Protein AF-A0AAW2AWI7-F1 (afdb_monomer_lite)

Radius of gyration: 25.19 Å; chains: 1; bounding box: 45×41×72 Å

Foldseek 3Di:
DDDDPPDDDPVRVVVVVVVVVVQDADEDPVVLVVQLVVVCVVVVVPDDSLVSSLCCCPRRVHPPDDPDVVLSVLSVCCVVVVNPVSDDPCVVVCPDDPPPLQVLLVVLLVVVVVVLVVVVVVDPPDDDDDPAPDPVSSQVVSVVVGDPPRDGPPPPD

Secondary structure (DSSP, 8-state):
---------HHHHHHHHHHHTTSPP--SHHHHHHHHHHHHHHTTT-S-HHHHHHHHHHHTT--SPPS-HHHHHHHHHHHHTT-GGGS--GGGG---SPTTSSHHHHHHHHHHHHHHHHHHHT-TTS----S-SSHHHHHHHHHTTSPTT---TTT--

pLDDT: mean 75.75, std 11.91, range [36.41, 93.62]

Structure (mmCIF, N/CA/C/O backbone):
data_AF-A0AAW2AWI7-F1
#
_entry.id   AF-A0AAW2AWI7-F1
#
loop_
_atom_site.group_PDB
_atom_site.id
_atom_site.type_symbol
_atom_site.label_atom_id
_atom_site.label_alt_id
_atom_site.label_comp_id
_atom_site.label_asym_id
_atom_site.label_entity_id
_atom_site.label_seq_id
_atom_site.pdbx_PDB_ins_code
_atom_site.Cartn_x
_atom_site.Cartn_y
_atom_site.Cartn_z
_atom_site.occupancy
_atom_site.B_iso_or_equiv
_atom_site.auth_seq_id
_atom_site.auth_comp_id
_atom_site.auth_asym_id
_atom_site.auth_atom_id
_atom_site.pdbx_PDB_model_num
ATOM 1 N N . MET A 1 1 ? 8.631 9.987 -48.725 1.00 36.41 1 MET A N 1
ATOM 2 C CA . MET A 1 1 ? 9.538 9.020 -48.084 1.00 36.41 1 MET A CA 1
ATOM 3 C C . MET A 1 1 ? 8.677 7.837 -47.698 1.00 36.41 1 MET A C 1
ATOM 5 O O . MET A 1 1 ? 7.704 8.052 -46.992 1.00 36.41 1 MET A O 1
ATOM 9 N N . ARG A 1 2 ? 8.892 6.679 -48.328 1.00 38.88 2 ARG A N 1
ATOM 10 C CA . ARG A 1 2 ? 8.138 5.454 -48.038 1.00 38.88 2 ARG A CA 1
ATOM 11 C C . ARG A 1 2 ? 8.837 4.764 -46.878 1.00 38.88 2 ARG A C 1
ATOM 13 O O . ARG A 1 2 ? 10.040 4.549 -46.963 1.00 38.88 2 ARG A O 1
ATOM 20 N N . GLU A 1 3 ? 8.084 4.488 -45.827 1.00 44.03 3 GLU A N 1
ATOM 21 C CA . GLU A 1 3 ? 8.472 3.581 -44.755 1.00 44.0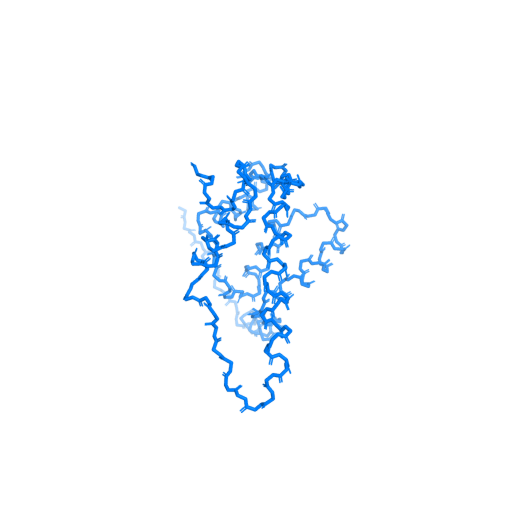3 3 GLU A CA 1
ATOM 22 C C . GLU A 1 3 ? 8.626 2.183 -45.369 1.00 44.03 3 GLU A C 1
ATOM 24 O O . GLU A 1 3 ? 7.677 1.633 -45.929 1.00 44.03 3 GLU A O 1
ATOM 29 N N . GLU A 1 4 ? 9.848 1.656 -45.361 1.00 43.47 4 GLU A N 1
ATOM 30 C CA . GLU A 1 4 ? 10.110 0.245 -45.629 1.00 43.47 4 GLU A CA 1
ATOM 31 C C . GLU A 1 4 ? 9.926 -0.503 -44.308 1.00 43.47 4 GLU A C 1
ATOM 33 O O . GLU A 1 4 ? 10.802 -0.518 -43.449 1.00 43.47 4 GLU A O 1
ATOM 38 N N . GLU A 1 5 ? 8.743 -1.082 -44.121 1.00 49.53 5 GLU A N 1
ATOM 39 C CA . GLU A 1 5 ? 8.503 -2.090 -43.094 1.00 49.53 5 GLU A CA 1
ATOM 40 C C . GLU A 1 5 ? 9.233 -3.370 -43.544 1.00 49.53 5 GLU A C 1
ATOM 42 O O . GLU A 1 5 ? 8.747 -4.117 -44.398 1.00 49.53 5 GLU A O 1
ATOM 47 N N . GLU A 1 6 ? 10.464 -3.577 -43.063 1.00 61.19 6 GLU A N 1
ATOM 48 C CA . GLU A 1 6 ? 11.243 -4.784 -43.361 1.00 61.19 6 GLU A CA 1
ATOM 49 C C . GLU A 1 6 ? 10.500 -6.024 -42.842 1.00 61.19 6 GLU A C 1
ATOM 51 O O . GLU A 1 6 ? 10.408 -6.280 -41.640 1.00 61.19 6 GLU A O 1
ATOM 56 N N . ALA A 1 7 ? 9.964 -6.824 -43.764 1.00 69.44 7 ALA A N 1
ATOM 57 C CA . ALA A 1 7 ? 9.316 -8.083 -43.438 1.00 69.44 7 ALA A CA 1
ATOM 58 C C . ALA A 1 7 ? 10.326 -9.058 -42.802 1.00 69.44 7 ALA A C 1
ATOM 60 O O . ALA A 1 7 ? 11.272 -9.511 -43.449 1.00 69.44 7 ALA A O 1
ATOM 61 N N . MET A 1 8 ? 10.096 -9.407 -41.534 1.00 68.38 8 MET A N 1
ATOM 62 C CA . MET A 1 8 ? 10.921 -10.346 -40.771 1.00 68.38 8 MET A CA 1
ATOM 63 C C . MET A 1 8 ? 11.051 -11.701 -41.491 1.00 68.38 8 MET A C 1
ATOM 65 O O . MET A 1 8 ? 10.064 -12.314 -41.909 1.00 68.38 8 MET A O 1
ATOM 69 N N . THR A 1 9 ? 12.279 -12.204 -41.614 1.00 83.25 9 THR A N 1
ATOM 70 C CA . THR A 1 9 ? 12.560 -13.505 -42.245 1.00 83.25 9 THR A CA 1
ATOM 71 C C . THR A 1 9 ? 12.001 -14.669 -41.417 1.00 83.25 9 THR A C 1
ATOM 73 O O . THR A 1 9 ? 11.870 -14.581 -40.196 1.00 83.25 9 THR A O 1
ATOM 76 N N . LYS A 1 10 ? 11.693 -15.807 -42.061 1.00 78.75 10 LYS A N 1
ATOM 77 C CA . LYS A 1 10 ? 11.166 -17.009 -41.376 1.00 78.75 10 LYS A CA 1
ATOM 78 C C . LYS A 1 10 ? 12.037 -17.466 -40.203 1.00 78.75 10 LYS A C 1
ATOM 80 O O . LYS A 1 10 ? 11.496 -17.883 -39.183 1.00 78.75 10 LYS A O 1
ATOM 85 N N . ASP A 1 11 ? 13.354 -17.353 -40.335 1.00 77.56 11 ASP A N 1
ATOM 86 C CA . ASP A 1 11 ? 14.295 -17.734 -39.282 1.00 77.56 11 ASP A CA 1
ATOM 87 C C . ASP A 1 11 ? 14.214 -16.776 -38.088 1.00 77.56 11 ASP A C 1
ATOM 89 O O . ASP A 1 11 ? 14.173 -17.226 -36.945 1.00 77.56 11 ASP A O 1
ATOM 93 N N . GLN A 1 12 ? 14.082 -15.467 -38.331 1.00 74.50 12 GLN A N 1
ATOM 94 C CA . GLN A 1 12 ? 13.850 -14.476 -37.273 1.00 74.50 12 GLN A CA 1
ATOM 95 C C . GLN A 1 12 ? 12.513 -14.712 -36.560 1.00 74.50 12 GLN A C 1
ATOM 97 O O . GLN A 1 12 ? 12.463 -14.674 -35.332 1.00 74.50 12 GLN A O 1
ATOM 102 N N . VAL A 1 13 ? 11.447 -15.033 -37.301 1.00 79.06 13 VAL A N 1
ATOM 103 C CA . VAL A 1 13 ? 10.139 -15.396 -36.723 1.00 79.06 13 VAL A CA 1
ATOM 104 C C . VAL A 1 13 ? 10.259 -16.647 -35.848 1.00 79.06 13 VAL A C 1
ATOM 106 O O . VAL A 1 13 ? 9.717 -16.690 -34.746 1.00 79.06 13 VAL A O 1
ATOM 109 N N . GLN A 1 14 ? 10.997 -17.661 -36.304 1.00 82.00 14 GLN A N 1
ATOM 110 C CA . GLN A 1 14 ? 11.208 -18.897 -35.553 1.00 82.00 14 GLN A CA 1
ATOM 111 C C . GLN A 1 14 ? 12.017 -18.651 -34.268 1.00 82.00 14 GLN A C 1
ATOM 113 O O . GLN A 1 14 ? 11.688 -19.204 -33.215 1.00 82.00 14 GLN A O 1
ATOM 118 N N . ILE A 1 15 ? 13.046 -17.799 -34.331 1.00 83.94 15 ILE A N 1
ATOM 119 C CA . ILE A 1 15 ? 13.846 -17.384 -33.171 1.00 83.94 15 ILE A CA 1
ATOM 120 C C . ILE A 1 15 ? 12.974 -16.632 -32.164 1.00 83.94 15 ILE A C 1
ATOM 122 O O . ILE A 1 15 ? 12.977 -16.995 -30.989 1.00 83.94 15 ILE A O 1
ATOM 126 N N . MET A 1 16 ? 12.185 -15.655 -32.618 1.00 71.19 16 MET A N 1
ATOM 127 C CA . MET A 1 16 ? 11.254 -14.893 -31.776 1.00 71.19 16 MET A CA 1
ATOM 128 C C . MET A 1 16 ? 10.257 -15.812 -31.075 1.00 71.19 16 MET A C 1
ATOM 130 O O . MET A 1 16 ? 10.156 -15.791 -29.856 1.00 71.19 16 MET A O 1
ATOM 134 N N . LYS A 1 17 ? 9.629 -16.733 -31.807 1.00 77.94 17 LYS A N 1
ATOM 135 C CA . LYS A 1 17 ? 8.678 -17.695 -31.234 1.00 77.94 17 LYS A CA 1
ATOM 136 C C . LYS A 1 17 ? 9.323 -18.622 -30.195 1.00 77.94 17 LYS A C 1
ATOM 138 O O . LYS A 1 17 ? 8.702 -19.016 -29.208 1.00 77.94 17 LYS A O 1
ATOM 143 N N . THR A 1 18 ? 10.595 -18.965 -30.402 1.00 83.94 18 THR A N 1
ATOM 144 C CA . THR A 1 18 ? 11.381 -19.759 -29.447 1.00 83.94 18 THR A CA 1
ATOM 145 C C . THR A 1 18 ? 11.742 -18.942 -28.204 1.00 83.94 18 THR A C 1
ATOM 147 O O . THR A 1 18 ? 11.697 -19.478 -27.097 1.00 83.94 18 THR A O 1
ATOM 150 N N . MET A 1 19 ? 12.078 -17.658 -28.365 1.00 73.94 19 MET A N 1
ATOM 151 C CA . MET A 1 19 ? 12.317 -16.718 -27.264 1.00 73.94 19 MET A CA 1
ATOM 152 C C . MET A 1 19 ? 11.042 -16.504 -26.445 1.00 73.94 19 MET A C 1
ATOM 154 O O . MET A 1 19 ? 11.074 -16.702 -25.237 1.00 73.94 19 MET A O 1
ATOM 158 N N . GLU A 1 20 ? 9.916 -16.209 -27.098 1.00 69.69 20 GLU A N 1
ATOM 159 C CA . GLU A 1 20 ? 8.601 -16.016 -26.475 1.00 69.69 20 GLU A CA 1
ATOM 160 C C . GLU A 1 20 ? 8.198 -17.212 -25.611 1.00 69.69 20 GLU A C 1
ATOM 162 O O . GLU A 1 20 ? 7.767 -17.039 -24.477 1.00 69.69 20 GLU A O 1
ATOM 167 N N . SER A 1 21 ? 8.427 -18.441 -26.090 1.00 72.69 21 SER A N 1
ATOM 168 C CA . SER A 1 21 ? 8.134 -19.655 -25.312 1.00 72.69 21 SER A CA 1
ATOM 169 C C . SER A 1 21 ? 9.007 -19.837 -24.061 1.00 72.69 21 SER A C 1
ATOM 171 O O . SER A 1 21 ? 8.660 -20.614 -23.173 1.00 72.69 21 SER A O 1
ATOM 173 N N . LYS A 1 22 ? 10.156 -19.154 -24.003 1.00 74.62 22 LYS A N 1
ATOM 174 C CA . LYS A 1 22 ? 11.110 -19.188 -22.885 1.00 74.62 22 LYS A CA 1
ATOM 175 C C . LYS A 1 22 ? 11.000 -17.965 -21.982 1.00 74.62 22 LYS A C 1
ATOM 177 O O . LYS A 1 22 ? 11.622 -17.967 -20.918 1.00 74.62 22 LYS A O 1
ATOM 182 N N . LEU A 1 23 ? 10.255 -16.936 -22.392 1.00 66.12 23 LEU A N 1
ATOM 183 C CA . LEU A 1 23 ? 9.998 -15.791 -21.537 1.00 66.12 23 LEU A CA 1
ATOM 184 C C . LEU A 1 23 ? 9.213 -16.288 -20.319 1.00 66.12 23 LEU A C 1
ATOM 186 O O . LEU A 1 23 ? 8.188 -16.957 -20.472 1.00 66.12 23 LEU A O 1
ATOM 190 N N . PRO A 1 24 ? 9.700 -16.027 -19.098 1.00 64.88 24 PRO A N 1
ATOM 191 C CA . PRO A 1 24 ? 8.945 -16.388 -17.919 1.00 64.88 24 PRO A CA 1
ATOM 192 C C . PRO A 1 24 ? 7.640 -15.594 -17.942 1.00 64.88 24 PRO A C 1
ATOM 194 O O . PRO A 1 24 ? 7.654 -14.382 -18.137 1.00 64.88 24 PRO A O 1
ATOM 197 N N . VAL A 1 25 ? 6.512 -16.277 -17.767 1.00 62.84 25 VAL A N 1
ATOM 198 C CA . VAL A 1 25 ? 5.209 -15.616 -17.722 1.00 62.84 25 VAL A CA 1
ATOM 199 C C . VAL A 1 25 ? 4.950 -15.189 -16.289 1.00 62.84 25 VAL A C 1
ATOM 201 O O . VAL A 1 25 ? 4.900 -16.022 -15.378 1.00 62.84 25 VAL A O 1
ATOM 204 N N . TYR A 1 26 ? 4.810 -13.887 -16.071 1.00 63.03 26 TYR A N 1
ATOM 205 C CA . TYR A 1 26 ? 4.595 -13.359 -14.739 1.00 63.03 26 TYR A CA 1
ATOM 206 C C . TYR A 1 26 ? 3.136 -12.951 -14.544 1.00 63.03 26 TYR A C 1
ATOM 208 O O . TYR A 1 26 ? 2.616 -12.093 -15.244 1.00 63.03 26 TYR A O 1
ATOM 216 N N . HIS A 1 27 ? 2.474 -13.558 -13.558 1.00 61.34 27 HIS A N 1
ATOM 217 C CA . HIS A 1 27 ? 1.043 -13.334 -13.310 1.00 61.34 27 HIS A CA 1
ATOM 218 C C . HIS A 1 27 ? 0.731 -12.747 -11.932 1.00 61.34 27 HIS A C 1
ATOM 220 O O . HIS A 1 27 ? -0.426 -12.465 -11.625 1.00 61.34 27 HIS A O 1
ATOM 226 N N . THR A 1 28 ? 1.731 -12.595 -11.057 1.00 69.56 28 THR A N 1
ATOM 227 C CA . THR A 1 28 ? 1.488 -12.187 -9.669 1.00 69.56 28 THR A CA 1
ATOM 228 C C . THR A 1 28 ? 2.334 -10.990 -9.253 1.00 69.56 28 THR A C 1
ATOM 230 O O . THR A 1 28 ? 3.504 -10.854 -9.614 1.00 69.56 28 THR A O 1
ATOM 233 N N . ARG A 1 29 ? 1.758 -10.155 -8.377 1.00 67.31 29 ARG A N 1
ATOM 234 C CA . ARG A 1 29 ? 2.456 -9.025 -7.738 1.00 67.31 29 ARG A CA 1
ATOM 235 C C . ARG A 1 29 ? 3.723 -9.456 -6.988 1.00 67.31 29 ARG A C 1
ATOM 237 O O . ARG A 1 29 ? 4.660 -8.668 -6.886 1.00 67.31 29 ARG A O 1
ATOM 244 N N . ALA A 1 30 ? 3.752 -10.683 -6.459 1.00 73.31 30 ALA A N 1
ATOM 245 C CA . ALA A 1 30 ? 4.924 -11.241 -5.791 1.00 73.31 30 ALA A CA 1
ATOM 246 C C . ALA A 1 30 ? 6.083 -11.429 -6.778 1.00 73.31 30 ALA A C 1
ATOM 248 O O . ALA A 1 30 ? 7.177 -10.927 -6.534 1.00 73.31 30 ALA A O 1
ATOM 249 N N . MET A 1 31 ? 5.817 -12.025 -7.942 1.00 75.88 31 MET A N 1
ATOM 250 C CA . MET A 1 31 ? 6.849 -12.227 -8.958 1.00 75.88 31 MET A CA 1
ATOM 251 C C . MET A 1 31 ? 7.342 -10.893 -9.551 1.00 75.88 31 MET A C 1
ATOM 253 O O . MET A 1 31 ? 8.533 -10.754 -9.826 1.00 75.88 31 MET A O 1
ATOM 257 N N . ARG A 1 32 ? 6.470 -9.877 -9.663 1.00 76.69 32 ARG A N 1
ATOM 258 C CA . ARG A 1 32 ? 6.870 -8.501 -10.025 1.00 76.69 32 ARG A CA 1
ATOM 259 C C . ARG A 1 32 ? 7.833 -7.906 -9.013 1.00 76.69 32 ARG A C 1
ATOM 261 O O . ARG A 1 32 ? 8.848 -7.314 -9.375 1.00 76.69 32 ARG A O 1
ATOM 268 N N . LYS A 1 33 ? 7.522 -8.066 -7.728 1.00 79.50 33 LYS A N 1
ATOM 269 C CA . LYS A 1 33 ? 8.372 -7.585 -6.637 1.00 79.50 33 LYS A CA 1
ATOM 270 C C . LYS A 1 33 ? 9.740 -8.269 -6.658 1.00 79.50 33 LYS A C 1
ATOM 272 O O . LYS A 1 33 ? 10.747 -7.584 -6.487 1.00 79.50 33 LYS A O 1
ATOM 277 N N . ASP A 1 34 ? 9.774 -9.574 -6.899 1.00 82.44 34 ASP A N 1
ATOM 278 C CA . ASP A 1 34 ? 11.013 -10.351 -6.940 1.00 82.44 34 ASP A CA 1
ATOM 279 C C . ASP A 1 34 ? 11.878 -9.997 -8.153 1.00 82.44 34 ASP A C 1
ATOM 281 O O . ASP A 1 34 ? 13.089 -9.819 -8.000 1.00 82.44 34 ASP A O 1
ATOM 285 N N . PHE A 1 35 ? 11.272 -9.784 -9.326 1.00 83.75 35 PHE A N 1
ATOM 286 C CA . PHE A 1 35 ? 11.979 -9.260 -10.498 1.00 83.75 35 PHE A CA 1
ATOM 287 C C . PHE A 1 35 ? 12.608 -7.897 -10.203 1.00 83.75 35 PHE A C 1
ATOM 289 O O . PHE A 1 35 ? 13.825 -7.745 -10.310 1.00 83.75 35 PHE A O 1
ATOM 296 N N . ILE A 1 36 ? 11.800 -6.924 -9.756 1.00 81.56 36 ILE A N 1
ATOM 297 C CA . ILE A 1 36 ? 12.277 -5.565 -9.462 1.00 81.56 36 ILE A CA 1
ATOM 298 C C . ILE A 1 36 ? 13.423 -5.623 -8.454 1.00 81.56 36 ILE A C 1
ATOM 300 O O . ILE A 1 36 ? 14.440 -4.964 -8.6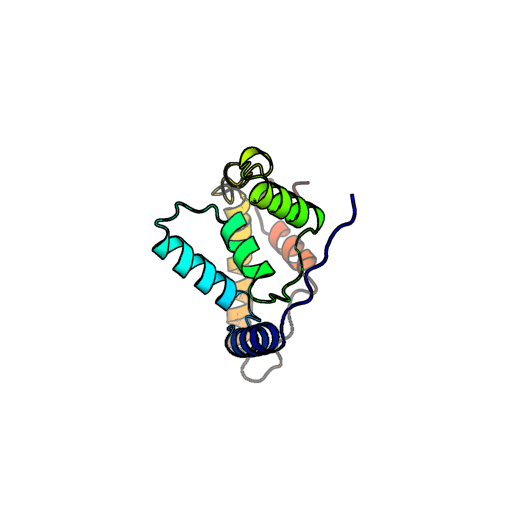52 1.00 81.56 36 ILE A O 1
ATOM 304 N N . LYS A 1 37 ? 13.300 -6.432 -7.397 1.00 84.44 37 LYS A N 1
ATOM 305 C CA . LYS A 1 37 ? 14.340 -6.590 -6.374 1.00 84.44 37 LYS A CA 1
ATOM 306 C C . LYS A 1 37 ? 15.640 -7.156 -6.953 1.00 84.44 37 LYS A C 1
ATOM 308 O O . LYS A 1 37 ? 16.715 -6.654 -6.627 1.00 84.44 37 LYS A O 1
ATOM 313 N N . THR A 1 38 ? 15.538 -8.176 -7.800 1.00 84.50 38 THR A N 1
ATOM 314 C CA . THR A 1 38 ? 16.689 -8.847 -8.420 1.00 84.50 38 THR A CA 1
ATOM 315 C C . THR A 1 38 ? 17.426 -7.903 -9.366 1.00 84.50 38 THR A C 1
ATOM 317 O O . THR A 1 38 ? 18.632 -7.714 -9.222 1.00 84.50 38 THR A O 1
ATOM 320 N N . VAL A 1 39 ? 16.705 -7.234 -10.270 1.00 82.75 39 VAL A N 1
ATOM 321 C CA . VAL A 1 39 ? 17.304 -6.305 -11.243 1.00 82.75 39 VAL A CA 1
ATOM 322 C C . VAL A 1 39 ? 17.826 -5.037 -10.569 1.00 82.75 39 VAL A C 1
ATOM 324 O O . VAL A 1 39 ? 18.914 -4.576 -10.907 1.00 82.75 39 VAL A O 1
ATOM 327 N N . SER A 1 40 ? 17.125 -4.506 -9.561 1.00 83.50 40 SER A N 1
ATOM 328 C CA . SER A 1 40 ? 17.629 -3.368 -8.770 1.00 83.50 40 SER A CA 1
ATOM 329 C C . SER A 1 40 ? 18.957 -3.715 -8.096 1.00 83.50 40 SER A C 1
ATOM 331 O O . SER A 1 40 ? 19.883 -2.911 -8.096 1.00 83.50 40 SER A O 1
ATOM 333 N N . SER A 1 41 ? 19.074 -4.939 -7.571 1.00 79.94 41 SER A 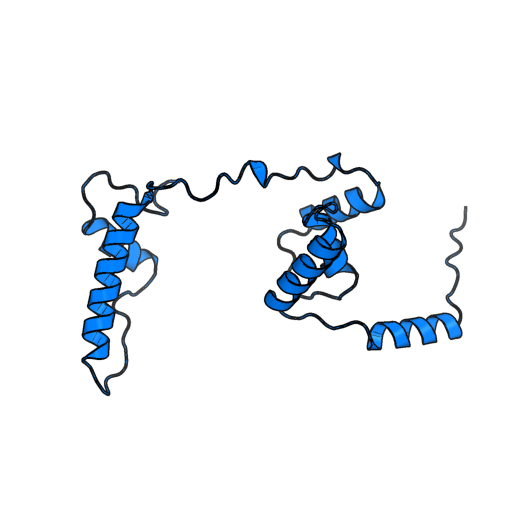N 1
ATOM 334 C CA . SER A 1 41 ? 20.305 -5.415 -6.935 1.00 79.94 41 SER A CA 1
ATOM 335 C C . SER A 1 41 ? 21.434 -5.596 -7.958 1.00 79.94 41 SER A C 1
ATOM 337 O O . SER A 1 41 ? 22.551 -5.164 -7.706 1.00 79.94 41 SER A O 1
ATOM 339 N N . ALA A 1 42 ? 21.143 -6.158 -9.138 1.00 84.69 42 ALA A N 1
ATOM 340 C CA . ALA A 1 42 ? 22.118 -6.327 -10.221 1.00 84.69 42 ALA A CA 1
ATOM 341 C C . ALA A 1 42 ? 22.607 -4.994 -10.824 1.00 84.69 42 ALA A C 1
ATOM 343 O O . ALA A 1 42 ? 23.735 -4.904 -11.298 1.00 84.69 42 ALA A O 1
ATOM 344 N N . THR A 1 43 ? 21.773 -3.953 -10.784 1.00 83.69 43 THR A N 1
ATOM 345 C CA . THR A 1 43 ? 22.078 -2.606 -11.299 1.00 83.69 43 THR A CA 1
ATOM 346 C C . THR A 1 43 ? 22.537 -1.631 -10.211 1.00 83.69 43 THR A C 1
ATOM 348 O O . THR A 1 43 ? 22.613 -0.430 -10.463 1.00 83.69 43 THR A O 1
ATOM 351 N N . ASN A 1 44 ? 22.833 -2.109 -8.995 1.00 82.62 44 ASN A N 1
ATOM 352 C CA . ASN A 1 44 ? 23.217 -1.279 -7.844 1.00 82.62 44 ASN A CA 1
ATOM 353 C C . ASN A 1 44 ? 22.250 -0.106 -7.568 1.00 82.62 44 ASN A C 1
ATOM 355 O O . ASN A 1 44 ? 22.674 0.978 -7.176 1.00 82.62 44 ASN A O 1
ATOM 359 N N . ASN A 1 45 ? 20.946 -0.304 -7.781 1.00 77.75 45 ASN A N 1
ATOM 360 C CA . ASN A 1 45 ? 19.900 0.724 -7.690 1.00 77.75 45 ASN A CA 1
ATOM 361 C C . ASN A 1 45 ? 20.116 1.952 -8.601 1.00 77.75 45 ASN A C 1
ATOM 363 O O . ASN A 1 45 ? 19.501 2.992 -8.373 1.00 77.75 45 ASN A O 1
ATOM 367 N N . SER A 1 46 ? 20.955 1.841 -9.636 1.00 78.62 46 SER A N 1
ATOM 368 C CA . SER A 1 46 ? 21.199 2.920 -10.602 1.00 78.62 46 SER A CA 1
ATOM 369 C C . SER A 1 46 ? 20.003 3.173 -11.517 1.00 78.62 46 SER A C 1
ATOM 371 O O . SER A 1 46 ? 19.894 4.253 -12.090 1.00 78.62 46 SER A O 1
ATOM 373 N N . VAL A 1 47 ? 19.124 2.181 -11.689 1.00 76.44 47 VAL A N 1
ATOM 374 C CA . VAL A 1 47 ? 17.949 2.292 -12.555 1.00 76.44 47 VAL A CA 1
ATOM 375 C C . VAL A 1 47 ? 16.733 2.700 -11.718 1.00 76.44 47 VAL A C 1
ATOM 377 O O . VAL A 1 47 ? 16.373 1.993 -10.768 1.00 76.44 47 VAL A O 1
ATOM 380 N N . PRO A 1 48 ? 16.054 3.809 -12.059 1.00 78.00 48 PRO A N 1
ATOM 381 C CA . PRO A 1 48 ? 14.822 4.205 -11.398 1.00 78.00 48 PRO A CA 1
ATOM 382 C C . PRO A 1 48 ? 13.744 3.115 -11.443 1.00 78.00 48 PRO A C 1
ATOM 384 O O . PRO A 1 48 ? 13.513 2.452 -12.453 1.00 78.00 48 PRO A O 1
ATOM 387 N N . LYS A 1 49 ? 13.005 2.969 -10.338 1.00 73.00 49 LYS A N 1
ATOM 388 C CA . LYS A 1 49 ? 11.961 1.939 -10.187 1.00 73.00 49 LYS A CA 1
ATOM 389 C C . LYS A 1 49 ? 10.884 1.989 -11.279 1.00 73.00 49 LYS A C 1
ATOM 391 O O . LYS A 1 49 ? 10.361 0.939 -11.634 1.00 73.00 49 LYS A O 1
ATOM 396 N N . HIS A 1 50 ? 10.523 3.173 -11.776 1.00 72.56 50 HIS A N 1
ATOM 397 C CA . HIS A 1 50 ? 9.514 3.302 -12.833 1.00 72.56 50 HIS A CA 1
ATOM 398 C C . HIS A 1 50 ? 9.996 2.677 -14.153 1.00 72.56 50 HIS A C 1
ATOM 400 O O . HIS A 1 50 ? 9.219 1.979 -14.793 1.00 72.56 50 HIS A O 1
ATOM 406 N N . ILE A 1 51 ? 11.289 2.795 -14.476 1.00 76.00 51 ILE A N 1
ATOM 407 C CA . ILE A 1 51 ? 11.907 2.132 -15.634 1.00 76.00 51 ILE A CA 1
ATOM 408 C C . ILE A 1 51 ? 11.895 0.612 -15.451 1.00 76.00 51 ILE A C 1
ATOM 410 O O . ILE A 1 51 ? 11.504 -0.118 -16.352 1.00 76.00 51 ILE A O 1
ATOM 414 N N . LEU A 1 52 ? 12.232 0.112 -14.258 1.00 77.06 52 LEU A N 1
ATOM 415 C CA . LEU A 1 52 ? 12.164 -1.329 -13.971 1.00 77.06 52 LEU A CA 1
ATOM 416 C C . LEU A 1 52 ? 10.738 -1.885 -14.069 1.00 77.06 52 LEU A C 1
ATOM 418 O O . LEU A 1 52 ? 10.544 -3.010 -14.522 1.00 77.06 52 LEU A O 1
ATOM 422 N N . CYS A 1 53 ? 9.741 -1.110 -13.637 1.00 73.19 53 CYS A N 1
ATOM 423 C CA . CYS A 1 53 ? 8.332 -1.453 -13.810 1.00 73.19 53 CYS A CA 1
ATOM 424 C C . CYS A 1 53 ? 7.928 -1.478 -15.287 1.00 73.19 53 CYS A C 1
ATOM 426 O O . CYS A 1 53 ? 7.172 -2.367 -15.661 1.00 73.19 53 CYS A O 1
ATOM 428 N N . HIS A 1 54 ? 8.427 -0.542 -16.095 1.00 73.94 54 HIS A N 1
ATOM 429 C CA . HIS A 1 54 ? 8.165 -0.500 -17.530 1.00 73.94 54 HIS A CA 1
ATOM 430 C C . HIS A 1 54 ? 8.785 -1.699 -18.250 1.00 73.94 54 HIS A C 1
ATOM 432 O O . HIS A 1 54 ? 8.068 -2.432 -18.916 1.00 73.94 54 HIS A O 1
ATOM 438 N N . ILE A 1 55 ? 10.071 -1.984 -18.007 1.00 77.38 55 ILE A N 1
ATOM 439 C CA . ILE A 1 55 ? 10.757 -3.173 -18.541 1.00 77.38 55 ILE A CA 1
ATOM 440 C C . ILE A 1 55 ? 9.981 -4.444 -18.179 1.00 77.38 55 ILE A C 1
ATOM 442 O O . ILE A 1 55 ? 9.814 -5.343 -18.997 1.00 77.38 55 ILE A O 1
ATOM 446 N N . TYR A 1 56 ? 9.490 -4.518 -16.942 1.00 74.56 56 TYR A N 1
ATOM 447 C CA . TYR A 1 56 ? 8.685 -5.645 -16.501 1.00 74.56 56 TYR A CA 1
ATOM 448 C C . TYR A 1 56 ? 7.349 -5.753 -17.247 1.00 74.56 56 TYR A C 1
ATOM 450 O O . TYR A 1 56 ? 6.977 -6.844 -17.660 1.00 74.56 56 TYR A O 1
ATOM 458 N N . ALA A 1 57 ? 6.630 -4.646 -17.431 1.00 70.75 57 ALA A N 1
ATOM 459 C CA . ALA A 1 57 ? 5.346 -4.646 -18.125 1.00 70.75 57 ALA A CA 1
ATOM 460 C C . ALA A 1 57 ? 5.497 -4.970 -19.621 1.00 70.75 57 ALA A C 1
ATOM 462 O O . ALA A 1 57 ? 4.780 -5.819 -20.145 1.00 70.75 57 ALA A O 1
ATOM 463 N N . GLU A 1 58 ? 6.469 -4.340 -20.282 1.00 69.94 58 GLU A N 1
ATOM 464 C CA . GLU A 1 58 ? 6.662 -4.403 -21.730 1.00 69.94 58 GLU A CA 1
ATOM 465 C C . GLU A 1 58 ? 7.223 -5.755 -22.194 1.00 69.94 58 GLU A C 1
ATOM 467 O O . GLU A 1 58 ? 6.717 -6.339 -23.149 1.00 69.94 58 GLU A O 1
ATOM 472 N N . TYR A 1 59 ? 8.224 -6.305 -21.497 1.00 67.62 59 TYR A N 1
ATOM 473 C CA . TYR A 1 59 ? 8.923 -7.510 -21.965 1.00 67.62 59 TYR A CA 1
ATOM 474 C C . TYR A 1 59 ? 8.359 -8.823 -21.421 1.00 67.62 59 TYR A C 1
ATOM 476 O O . TYR A 1 59 ? 8.671 -9.887 -21.955 1.00 67.62 59 TYR A O 1
ATOM 484 N N . LEU A 1 60 ? 7.560 -8.783 -20.353 1.00 68.19 60 LEU A N 1
ATOM 485 C CA . LEU A 1 60 ? 7.110 -9.995 -19.657 1.00 68.19 60 LEU A CA 1
ATOM 486 C C . LEU A 1 60 ? 5.595 -10.212 -19.719 1.00 68.19 60 LEU A C 1
ATOM 488 O O . LEU A 1 60 ? 5.085 -11.104 -19.037 1.00 68.19 6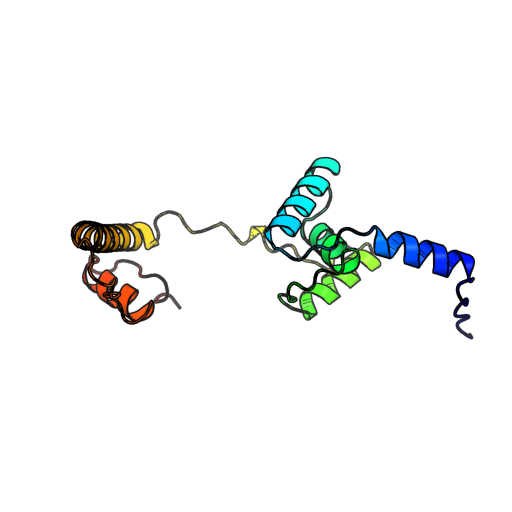0 LEU A O 1
ATOM 492 N N . SER A 1 61 ? 4.897 -9.444 -20.569 1.00 58.03 61 SER A N 1
ATOM 493 C CA . SER A 1 61 ? 3.446 -9.545 -20.789 1.00 58.03 61 SER A CA 1
ATOM 494 C C . SER A 1 61 ? 2.664 -9.558 -19.471 1.00 58.03 61 SER A C 1
ATOM 496 O O . SER A 1 61 ? 1.793 -10.405 -19.251 1.00 58.03 61 SER A O 1
ATOM 498 N N . ASP A 1 62 ? 3.014 -8.645 -18.560 1.00 59.12 62 ASP A N 1
ATOM 499 C CA . ASP A 1 62 ? 2.304 -8.507 -17.293 1.00 59.12 62 ASP A CA 1
ATOM 500 C C . ASP A 1 62 ? 0.870 -8.034 -17.571 1.00 59.12 62 ASP A C 1
ATOM 502 O O . ASP A 1 62 ? 0.639 -6.903 -17.982 1.00 59.12 62 ASP A O 1
ATOM 506 N N . ALA A 1 63 ? -0.105 -8.913 -17.342 1.00 52.75 63 ALA A N 1
ATOM 507 C CA . ALA A 1 63 ? -1.528 -8.594 -17.449 1.00 52.75 63 ALA A CA 1
ATOM 508 C C . ALA A 1 63 ? -2.076 -7.899 -16.186 1.00 52.75 63 ALA A C 1
ATOM 510 O O . ALA A 1 63 ? -3.293 -7.746 -16.037 1.00 52.75 63 ALA A O 1
ATOM 511 N N . SER A 1 64 ? -1.218 -7.535 -15.223 1.00 55.81 64 SER A N 1
ATOM 512 C CA . SER A 1 64 ? -1.655 -6.769 -14.063 1.00 55.81 64 SER A CA 1
ATOM 513 C C . SER A 1 64 ? -2.039 -5.351 -14.494 1.00 55.81 64 SER A C 1
ATOM 515 O O . SER A 1 64 ? -1.265 -4.649 -15.127 1.00 55.81 64 SER A O 1
ATOM 517 N N . ALA A 1 65 ? -3.282 -4.965 -14.191 1.00 48.41 65 ALA A N 1
ATOM 518 C CA . ALA A 1 65 ? -3.902 -3.757 -14.729 1.00 48.41 65 ALA A CA 1
ATOM 519 C C . ALA A 1 65 ? -3.049 -2.493 -14.529 1.00 48.41 65 ALA A C 1
ATOM 521 O O . ALA A 1 65 ? -2.607 -2.214 -13.399 1.00 48.41 65 ALA A O 1
ATOM 522 N N . ASP A 1 66 ? -2.915 -1.716 -15.611 1.00 51.56 66 ASP A N 1
ATOM 523 C CA . ASP A 1 66 ? -2.375 -0.358 -15.599 1.00 51.56 66 ASP A CA 1
ATOM 524 C C . ASP A 1 66 ? -3.013 0.420 -14.456 1.00 51.56 66 ASP A C 1
ATOM 526 O O . ASP A 1 66 ? -4.237 0.478 -14.302 1.00 51.56 66 ASP A O 1
ATOM 530 N N . GLN A 1 67 ? -2.172 1.000 -13.605 1.00 57.66 67 GLN A N 1
ATOM 531 C CA . GLN A 1 67 ? -2.676 1.851 -12.533 1.00 57.66 67 GLN A CA 1
ATOM 532 C C . GLN A 1 67 ? -3.152 3.194 -13.107 1.00 57.66 67 GLN A C 1
ATOM 534 O O . GLN A 1 67 ? -4.059 3.797 -12.533 1.00 57.66 67 GLN A O 1
ATOM 539 N N . ASN A 1 68 ? -2.562 3.651 -14.226 1.00 66.12 68 ASN A N 1
ATOM 540 C CA . ASN A 1 68 ? -2.995 4.823 -14.985 1.00 66.12 68 ASN A CA 1
ATOM 541 C C . ASN A 1 68 ? -2.330 4.861 -16.389 1.00 66.12 68 ASN A C 1
ATOM 543 O O . ASN A 1 68 ? -1.153 5.217 -16.472 1.00 66.12 68 ASN A O 1
ATOM 547 N N . PRO A 1 69 ? -3.067 4.614 -17.489 1.00 67.88 69 PRO A N 1
ATOM 548 C CA . PRO A 1 69 ? -2.492 4.517 -18.838 1.00 67.88 69 PRO A CA 1
ATOM 549 C C . PRO A 1 69 ? -1.817 5.810 -19.327 1.00 67.88 69 PRO A C 1
ATOM 551 O O . PRO A 1 69 ? -0.906 5.764 -20.149 1.00 67.88 69 PRO A O 1
ATOM 554 N N . ALA A 1 70 ? -2.217 6.978 -18.809 1.00 70.38 70 ALA A N 1
ATOM 555 C CA . ALA A 1 70 ? -1.569 8.244 -19.154 1.00 70.38 70 ALA A CA 1
ATOM 556 C C . ALA A 1 70 ? -0.154 8.359 -18.559 1.00 70.38 70 ALA A C 1
ATOM 558 O O . ALA A 1 70 ? 0.732 8.946 -19.176 1.00 70.38 70 ALA A O 1
ATOM 559 N N . VAL A 1 71 ? 0.059 7.790 -17.367 1.00 70.31 71 VAL A N 1
ATOM 560 C CA . VAL A 1 71 ? 1.372 7.766 -16.706 1.00 70.31 71 VAL A CA 1
ATOM 561 C C . VAL A 1 71 ? 2.292 6.781 -17.414 1.00 70.31 71 VAL A C 1
ATOM 563 O O . VAL A 1 71 ? 3.463 7.084 -17.622 1.00 70.31 71 VAL A O 1
ATOM 566 N N . ASP A 1 72 ? 1.765 5.630 -17.824 1.00 70.81 72 ASP A N 1
ATOM 567 C CA . ASP A 1 72 ? 2.555 4.602 -18.500 1.00 70.81 72 ASP A CA 1
ATOM 568 C C . ASP A 1 72 ? 3.045 5.074 -19.881 1.00 70.81 72 ASP A C 1
ATOM 570 O O . ASP A 1 72 ? 4.210 4.864 -20.221 1.00 70.81 72 ASP A O 1
ATOM 574 N N . GLU A 1 73 ? 2.222 5.818 -20.629 1.00 75.62 73 GLU A N 1
ATOM 575 C CA . GLU A 1 73 ? 2.645 6.444 -21.891 1.00 75.62 73 GLU A CA 1
ATOM 576 C C . GLU A 1 73 ? 3.717 7.526 -21.679 1.00 75.62 73 GLU A C 1
ATOM 578 O O . GLU A 1 73 ? 4.688 7.584 -22.432 1.00 75.62 73 GLU A O 1
ATOM 583 N N . GLN A 1 74 ? 3.604 8.350 -20.631 1.00 72.81 74 GLN A N 1
ATOM 584 C CA . GLN A 1 74 ? 4.649 9.323 -20.286 1.00 72.81 74 GLN A CA 1
ATOM 585 C C . GLN A 1 74 ? 5.965 8.641 -19.894 1.00 72.81 74 GLN A C 1
ATOM 587 O O . GLN A 1 74 ? 7.035 9.081 -20.310 1.00 72.81 74 GLN A O 1
ATOM 592 N N . VAL A 1 75 ? 5.900 7.539 -19.138 1.00 74.44 75 VAL A N 1
ATOM 593 C CA . VAL A 1 75 ? 7.079 6.735 -18.782 1.00 74.44 75 VAL A CA 1
ATOM 594 C C . VAL A 1 75 ? 7.722 6.128 -20.027 1.00 74.44 75 VAL A C 1
ATOM 596 O O . VAL A 1 75 ? 8.943 6.180 -20.165 1.00 74.44 75 VAL A O 1
ATOM 599 N N . ARG A 1 76 ? 6.916 5.615 -20.960 1.00 74.25 76 ARG A N 1
ATOM 600 C CA . ARG A 1 76 ? 7.396 5.094 -22.244 1.00 74.25 76 ARG A CA 1
ATOM 601 C C . ARG A 1 76 ? 8.102 6.177 -23.063 1.00 74.25 76 ARG A C 1
ATOM 603 O O . ARG A 1 76 ? 9.190 5.942 -23.582 1.00 74.25 76 ARG A O 1
ATOM 610 N N . GLN A 1 77 ? 7.517 7.373 -23.148 1.00 78.06 77 GLN A N 1
ATOM 611 C CA . GLN A 1 77 ? 8.109 8.511 -23.859 1.00 78.06 77 GLN A CA 1
ATOM 612 C C . GLN A 1 77 ? 9.419 8.983 -23.220 1.00 78.06 77 GLN A C 1
ATOM 614 O O . GLN A 1 77 ? 10.373 9.246 -23.946 1.00 78.06 77 GLN A O 1
ATOM 619 N N . ALA A 1 78 ? 9.502 9.026 -21.889 1.00 79.38 78 ALA A N 1
ATOM 620 C CA . ALA A 1 78 ? 10.733 9.370 -21.176 1.00 79.38 78 ALA A CA 1
ATOM 621 C C . ALA A 1 78 ? 11.868 8.372 -21.442 1.00 79.38 78 ALA A C 1
ATOM 623 O O . ALA A 1 78 ? 13.019 8.763 -21.621 1.00 79.38 78 ALA A O 1
ATOM 624 N N . ILE A 1 79 ? 11.539 7.077 -21.504 1.00 74.06 79 ILE A N 1
ATOM 625 C CA . ILE A 1 79 ? 12.511 6.013 -21.777 1.00 74.06 79 ILE A CA 1
ATOM 626 C C . ILE A 1 79 ? 12.985 6.067 -23.233 1.00 74.06 79 ILE A C 1
ATOM 628 O O . ILE A 1 79 ? 14.187 6.030 -23.477 1.00 74.06 79 ILE A O 1
ATOM 632 N N . LEU A 1 80 ? 12.065 6.191 -24.195 1.00 77.94 80 LEU A N 1
ATOM 633 C CA . LEU A 1 80 ? 12.402 6.270 -25.623 1.00 77.94 80 LEU A CA 1
ATOM 634 C C . LEU A 1 80 ? 13.119 7.568 -26.003 1.00 77.94 80 LEU A C 1
ATOM 636 O O . LEU A 1 80 ? 13.922 7.574 -26.930 1.00 77.94 80 LEU A O 1
ATOM 640 N N . GLY A 1 81 ? 12.806 8.661 -25.310 1.00 77.75 81 GLY A N 1
ATOM 641 C CA . GLY A 1 81 ? 13.425 9.966 -25.518 1.00 77.75 81 GLY A CA 1
ATOM 642 C C . GLY A 1 81 ? 14.759 10.154 -24.796 1.00 77.75 81 GLY A C 1
ATOM 643 O O . GLY A 1 81 ? 15.341 11.223 -24.940 1.00 77.75 81 GLY A O 1
ATOM 644 N N . GLU A 1 82 ? 15.219 9.166 -24.013 1.00 72.81 82 GLU A N 1
ATOM 645 C CA . GLU A 1 82 ? 16.383 9.274 -23.114 1.00 72.81 82 GLU A CA 1
ATOM 646 C C . GLU A 1 82 ? 16.356 10.530 -22.217 1.00 72.81 82 GLU A C 1
ATOM 648 O O . GLU A 1 82 ? 17.400 11.038 -21.808 1.00 72.81 82 GLU A O 1
ATOM 653 N N . ASP A 1 83 ? 15.161 11.031 -21.892 1.00 75.88 83 ASP A N 1
ATOM 654 C CA . ASP A 1 83 ? 14.955 12.250 -21.110 1.00 75.88 83 ASP A CA 1
ATOM 655 C C . ASP A 1 83 ? 14.275 11.901 -19.773 1.00 75.88 83 ASP A C 1
ATOM 657 O O . ASP A 1 83 ? 13.054 11.715 -19.708 1.00 75.88 83 ASP A O 1
ATOM 661 N N . PRO A 1 84 ? 15.057 11.801 -18.680 1.00 66.25 84 PRO A N 1
ATOM 662 C CA . PRO A 1 84 ? 14.541 11.472 -17.359 1.00 66.25 84 PRO A CA 1
ATOM 663 C C . PRO A 1 84 ? 13.631 12.553 -16.762 1.00 66.25 84 PRO A C 1
ATOM 665 O O . PRO A 1 84 ? 12.912 12.252 -15.808 1.00 66.25 84 PRO A O 1
ATOM 668 N N . GLU A 1 85 ? 13.650 13.795 -17.267 1.00 73.06 85 GLU A N 1
ATOM 669 C CA . GLU A 1 85 ? 12.842 14.890 -16.708 1.00 73.06 85 GLU A CA 1
ATOM 670 C C . GLU A 1 85 ? 11.359 14.799 -17.100 1.00 73.06 85 GLU A C 1
ATOM 672 O O . GLU A 1 85 ? 10.505 15.347 -16.398 1.00 73.06 85 GLU A O 1
ATOM 677 N N . LEU A 1 86 ? 11.026 14.025 -18.142 1.00 73.00 86 LEU A N 1
ATOM 678 C CA . LEU A 1 86 ? 9.643 13.726 -18.541 1.00 73.00 86 LEU A CA 1
ATOM 679 C C . LEU A 1 86 ? 8.844 12.985 -17.454 1.00 73.00 86 LEU A C 1
ATOM 681 O O . LEU A 1 86 ? 7.616 13.081 -17.425 1.00 73.00 86 LEU A O 1
ATOM 685 N N . VAL A 1 87 ? 9.512 12.266 -16.541 1.00 68.38 87 VAL A N 1
ATOM 686 C CA . VAL A 1 87 ? 8.871 11.569 -15.416 1.00 68.38 87 VAL A CA 1
ATOM 687 C C . VAL A 1 87 ? 9.342 12.174 -14.102 1.00 68.38 87 VAL A C 1
ATOM 689 O O . VAL A 1 87 ? 10.392 11.832 -13.558 1.00 68.38 87 VAL A O 1
ATOM 692 N N . THR A 1 88 ? 8.512 13.035 -13.518 1.00 72.62 88 THR A N 1
ATOM 693 C CA . THR A 1 88 ? 8.776 13.554 -12.175 1.00 72.62 88 THR A CA 1
ATOM 694 C C . THR A 1 88 ? 8.531 12.465 -11.128 1.00 72.62 88 THR A C 1
ATOM 696 O O . THR A 1 88 ? 7.395 12.065 -10.864 1.00 72.62 88 THR A O 1
ATOM 699 N N . ASP A 1 89 ? 9.592 11.986 -10.478 1.00 71.31 89 ASP A N 1
ATOM 700 C CA . ASP A 1 89 ? 9.462 11.029 -9.379 1.00 71.31 89 ASP A CA 1
ATOM 701 C C . ASP A 1 89 ? 8.921 11.705 -8.115 1.00 71.31 89 ASP A C 1
ATOM 703 O O . ASP A 1 89 ? 9.687 12.204 -7.299 1.00 71.31 89 ASP A O 1
ATOM 707 N N . LEU A 1 90 ? 7.606 11.671 -7.900 1.00 79.88 90 LEU A N 1
ATOM 708 C CA . LEU A 1 90 ? 6.955 12.260 -6.722 1.00 79.88 90 LEU A CA 1
ATOM 709 C C . LEU A 1 90 ? 7.085 11.424 -5.438 1.00 79.88 90 LEU A C 1
ATOM 711 O O . LEU A 1 90 ? 6.551 11.813 -4.400 1.00 79.88 90 LEU A O 1
ATOM 715 N N . ARG A 1 91 ? 7.786 10.280 -5.444 1.00 72.38 91 ARG A N 1
ATOM 716 C CA . ARG A 1 91 ? 7.894 9.428 -4.242 1.00 72.38 91 ARG A CA 1
ATOM 717 C C . ARG A 1 91 ? 8.593 10.127 -3.078 1.00 72.38 91 ARG A C 1
ATOM 719 O O . ARG A 1 91 ? 8.315 9.785 -1.936 1.00 72.38 91 ARG A O 1
ATOM 726 N N . HIS A 1 92 ? 9.426 11.130 -3.348 1.00 74.12 92 HIS A N 1
ATOM 727 C CA . HIS A 1 92 ? 10.028 11.981 -2.318 1.00 74.12 92 HIS A CA 1
ATOM 728 C C . HIS A 1 92 ? 8.991 12.813 -1.534 1.00 74.12 92 HIS A C 1
ATOM 730 O O . HIS A 1 92 ? 9.254 13.202 -0.398 1.00 74.12 92 HIS A O 1
ATOM 736 N N . LEU A 1 93 ? 7.801 13.061 -2.102 1.00 77.31 93 LEU A N 1
ATOM 737 C CA . LEU A 1 93 ? 6.681 13.703 -1.401 1.00 77.31 93 LEU A CA 1
ATOM 738 C C . LEU A 1 93 ? 5.964 12.741 -0.453 1.00 77.31 93 LEU A C 1
ATOM 740 O O . LEU A 1 93 ? 5.318 13.179 0.501 1.00 77.31 93 LEU A O 1
ATOM 744 N N . ASN A 1 94 ? 6.085 11.432 -0.684 1.00 77.06 94 ASN A N 1
ATOM 745 C CA . ASN A 1 94 ? 5.561 10.430 0.225 1.00 77.06 94 ASN A CA 1
ATOM 746 C C . ASN A 1 94 ? 6.493 10.317 1.438 1.00 77.06 94 ASN A C 1
ATOM 748 O O . ASN A 1 94 ? 7.363 9.451 1.502 1.00 77.06 94 ASN A O 1
ATOM 752 N N . LYS A 1 95 ? 6.280 11.192 2.425 1.00 73.56 95 LYS A N 1
ATOM 753 C CA . LYS A 1 95 ? 6.990 11.190 3.717 1.00 73.56 95 LYS A CA 1
ATOM 754 C C . LYS A 1 95 ? 6.641 9.980 4.602 1.00 73.56 95 LYS A C 1
ATOM 756 O O . LYS A 1 95 ? 7.055 9.925 5.755 1.00 73.56 95 LYS A O 1
ATOM 761 N N . GLY A 1 96 ? 5.891 9.013 4.070 1.00 68.12 96 GLY A N 1
ATOM 762 C CA . GLY A 1 96 ? 5.312 7.914 4.825 1.00 68.12 96 GLY A CA 1
ATOM 763 C C . GLY A 1 96 ? 4.081 8.355 5.612 1.00 68.12 96 GLY A C 1
ATOM 764 O O . GLY A 1 96 ? 3.651 9.508 5.562 1.00 68.12 96 GLY A O 1
ATOM 765 N N . ARG A 1 97 ? 3.493 7.406 6.347 1.00 65.69 97 ARG A N 1
ATOM 766 C CA . ARG A 1 97 ? 2.447 7.718 7.323 1.00 65.69 97 ARG A CA 1
ATOM 767 C C . ARG A 1 97 ? 3.061 8.656 8.372 1.00 65.69 97 ARG A C 1
ATOM 769 O O . ARG A 1 97 ? 4.071 8.258 8.955 1.00 65.69 97 ARG A O 1
ATOM 776 N N . PRO A 1 98 ? 2.490 9.848 8.627 1.00 71.12 98 PRO A N 1
ATOM 777 C CA . PRO A 1 98 ? 2.945 10.667 9.738 1.00 71.12 98 PRO A CA 1
ATOM 778 C C . PRO A 1 98 ? 2.823 9.829 11.011 1.00 71.12 98 PRO A C 1
ATOM 780 O O . PRO A 1 98 ? 1.751 9.290 11.312 1.00 71.12 98 PRO A O 1
ATOM 783 N N . GLN A 1 99 ? 3.957 9.634 11.683 1.00 64.56 99 GLN A N 1
ATOM 784 C CA . GLN A 1 99 ? 4.003 8.915 12.947 1.00 64.56 99 GLN A CA 1
ATOM 785 C C . GLN A 1 99 ? 3.022 9.580 13.917 1.00 64.56 99 GLN A C 1
ATOM 787 O O . GLN A 1 99 ? 2.863 10.801 13.926 1.00 64.56 99 GLN A O 1
ATOM 792 N N . ASP A 1 100 ? 2.285 8.749 14.643 1.00 74.88 100 ASP A N 1
ATOM 793 C CA . ASP A 1 100 ? 1.471 9.146 15.788 1.00 74.88 100 ASP A CA 1
ATOM 794 C C . ASP A 1 100 ? 0.149 9.880 15.493 1.00 74.88 100 ASP A C 1
ATOM 796 O O . ASP A 1 100 ? -0.648 10.078 16.406 1.00 74.88 100 ASP A O 1
ATOM 800 N N . THR A 1 101 ? -0.178 10.221 14.236 1.00 84.62 101 THR A N 1
ATOM 801 C CA . THR A 1 101 ? -1.415 10.990 13.937 1.00 84.62 101 THR A CA 1
ATOM 802 C C . THR A 1 101 ? -2.693 10.235 14.304 1.00 84.62 101 THR A C 1
ATOM 804 O O . THR A 1 101 ? -3.639 10.820 14.820 1.00 84.62 101 THR A O 1
ATOM 807 N N . PHE A 1 102 ? -2.729 8.930 14.038 1.00 88.75 102 PHE A N 1
ATOM 808 C CA . PHE A 1 102 ? -3.920 8.096 14.233 1.00 88.75 102 PHE A CA 1
ATOM 809 C C . PHE A 1 102 ? -3.697 7.000 15.276 1.00 88.75 102 PHE A C 1
ATOM 811 O O . PHE A 1 102 ? -4.485 6.060 15.368 1.00 88.75 102 PHE A O 1
ATOM 818 N N . ASP A 1 103 ? -2.611 7.066 16.038 1.00 90.12 103 ASP A N 1
ATOM 819 C CA . ASP A 1 103 ? -2.172 5.931 16.849 1.00 90.12 103 ASP A CA 1
ATOM 820 C C . ASP A 1 103 ? -3.159 5.629 17.969 1.00 90.12 103 ASP A C 1
ATOM 822 O O . ASP A 1 103 ? -3.545 4.476 18.136 1.00 90.12 103 ASP A O 1
ATOM 826 N N . THR A 1 104 ? -3.721 6.660 18.602 1.00 91.50 104 THR A N 1
ATOM 827 C CA . THR A 1 104 ? -4.813 6.507 19.572 1.00 91.50 104 THR A CA 1
ATOM 828 C C . THR A 1 104 ? -6.027 5.781 18.979 1.00 91.50 104 THR A C 1
ATOM 830 O O . THR A 1 104 ? -6.636 4.946 19.649 1.00 91.50 104 THR A O 1
ATOM 833 N N . PHE A 1 105 ? -6.382 6.050 17.718 1.00 93.00 105 PHE A N 1
ATOM 834 C CA . PHE A 1 105 ? -7.460 5.326 17.040 1.00 93.00 105 PHE A CA 1
ATOM 835 C C . PHE A 1 105 ? -7.086 3.857 16.808 1.00 93.00 105 PHE A C 1
ATOM 837 O O . PHE A 1 105 ? -7.862 2.961 17.142 1.00 93.00 105 PHE A O 1
ATOM 844 N N . PHE A 1 106 ? -5.889 3.587 16.279 1.00 92.06 106 PHE A N 1
ATOM 845 C CA . PHE A 1 106 ? -5.442 2.220 15.998 1.00 92.06 106 PHE A CA 1
ATOM 846 C C . PHE A 1 106 ? -5.214 1.389 17.268 1.00 92.06 106 PHE A C 1
ATOM 848 O O . PHE A 1 106 ? -5.445 0.180 17.251 1.00 92.06 106 PHE A O 1
ATOM 855 N N . GLU A 1 107 ? -4.819 2.004 18.380 1.00 93.62 107 GLU A N 1
ATOM 856 C CA . GLU A 1 107 ? -4.769 1.355 19.691 1.00 93.62 107 GLU A CA 1
ATOM 857 C C . GLU A 1 107 ? -6.161 0.896 20.132 1.00 93.62 107 GLU A C 1
ATOM 859 O O . GLU A 1 107 ? -6.337 -0.276 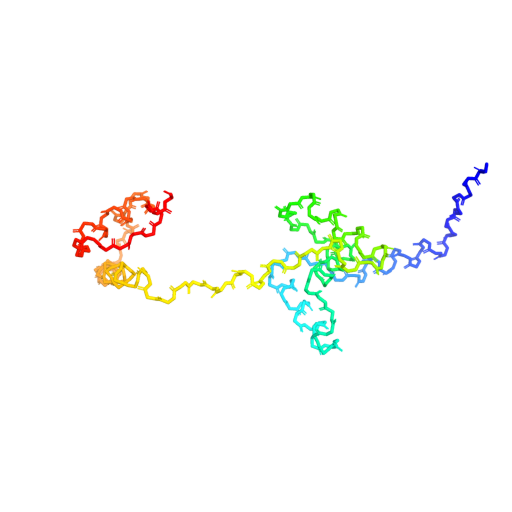20.476 1.00 93.62 107 GLU A O 1
ATOM 864 N N . LYS A 1 108 ? -7.170 1.776 20.055 1.00 93.19 108 LYS A N 1
ATOM 865 C CA . LYS A 1 108 ? -8.562 1.422 20.380 1.00 93.19 108 LYS A CA 1
ATOM 866 C C . LYS A 1 108 ? -9.109 0.350 19.445 1.00 93.19 108 LYS A C 1
ATOM 868 O O . LYS A 1 108 ? -9.684 -0.622 19.926 1.00 93.19 108 LYS A O 1
ATOM 873 N N . LEU A 1 109 ? -8.862 0.470 18.142 1.00 93.44 109 LEU A N 1
ATOM 874 C CA . LEU A 1 109 ? -9.234 -0.544 17.157 1.00 93.44 109 LEU A CA 1
ATOM 875 C C . LEU A 1 109 ? -8.631 -1.913 17.507 1.00 93.44 109 LEU A C 1
ATOM 877 O O . LEU A 1 109 ? -9.336 -2.917 17.518 1.00 93.44 109 LEU A O 1
ATOM 881 N N . ASN A 1 110 ? -7.340 -1.961 17.839 1.00 92.75 110 ASN A N 1
ATOM 882 C CA . ASN A 1 110 ? -6.673 -3.205 18.216 1.00 92.75 110 ASN A CA 1
ATOM 883 C C . ASN A 1 110 ? -7.234 -3.806 19.510 1.00 92.75 110 ASN A C 1
ATOM 885 O O . ASN A 1 110 ? -7.313 -5.028 19.624 1.00 92.75 110 ASN A O 1
ATOM 889 N N . MET A 1 111 ? -7.615 -2.979 20.488 1.00 91.19 111 MET A N 1
ATOM 890 C CA . MET A 1 111 ? -8.278 -3.463 21.702 1.00 91.19 111 MET A CA 1
ATOM 891 C C . MET A 1 111 ? -9.626 -4.117 21.382 1.00 91.19 111 MET A C 1
ATOM 893 O O . MET A 1 111 ? -9.891 -5.211 21.875 1.00 91.19 111 MET A O 1
ATOM 897 N N . GLU A 1 112 ? -10.439 -3.485 20.533 1.00 89.12 112 GLU A N 1
ATOM 898 C CA . GLU A 1 112 ? -11.736 -4.018 20.097 1.00 89.12 112 GLU A CA 1
ATOM 899 C C . GLU A 1 112 ? -11.581 -5.338 19.343 1.00 89.12 112 GLU A C 1
ATOM 901 O O . GLU A 1 112 ? -12.202 -6.336 19.701 1.00 89.12 112 GLU A O 1
ATOM 906 N N . LEU A 1 113 ? -10.682 -5.383 18.356 1.00 89.12 113 LEU A N 1
ATOM 907 C CA . LEU A 1 113 ? -10.433 -6.597 17.582 1.00 89.12 113 LEU A CA 1
ATOM 908 C C . LEU A 1 113 ? -9.950 -7.745 18.474 1.00 89.12 113 LEU A C 1
ATOM 910 O O . LEU A 1 113 ? -10.449 -8.857 18.349 1.00 89.12 113 LEU A O 1
ATOM 914 N N . LYS A 1 114 ? -9.051 -7.480 19.432 1.00 88.00 114 LYS A N 1
ATOM 915 C CA . LYS A 1 114 ? -8.592 -8.500 20.389 1.00 88.00 114 LYS A CA 1
ATOM 916 C C . LYS A 1 114 ? -9.720 -9.040 21.261 1.00 88.00 114 LYS A C 1
ATOM 918 O O . LYS A 1 114 ? -9.722 -10.231 21.555 1.00 88.00 114 LYS A O 1
ATOM 923 N N . GLN A 1 115 ? -10.654 -8.194 21.696 1.00 85.56 115 GLN A N 1
ATOM 924 C CA . GLN A 1 115 ? -11.802 -8.647 22.485 1.00 85.56 115 GLN A CA 1
ATOM 925 C C . GLN A 1 115 ? -12.705 -9.572 21.673 1.00 85.56 115 GLN A C 1
ATOM 927 O O . GLN A 1 115 ? -13.099 -10.622 22.177 1.00 85.56 115 GLN A O 1
ATOM 932 N N . ILE A 1 116 ? -12.969 -9.211 20.417 1.00 83.50 116 ILE A N 1
ATOM 933 C CA . ILE A 1 116 ? -13.785 -10.010 19.502 1.00 83.50 116 ILE A CA 1
ATOM 934 C C . ILE A 1 116 ? -13.098 -11.342 19.229 1.00 83.50 116 ILE A C 1
ATOM 936 O O . ILE A 1 116 ? -13.692 -12.385 19.474 1.00 83.50 116 ILE A O 1
ATOM 940 N N . THR A 1 117 ? -11.822 -11.329 18.833 1.00 82.31 117 THR A N 1
ATOM 941 C CA . THR A 1 117 ? -11.049 -12.553 18.585 1.00 82.31 117 THR A CA 1
ATOM 942 C C . THR A 1 117 ? -10.994 -13.450 19.822 1.00 82.31 117 THR A C 1
ATOM 944 O O . THR A 1 117 ? -11.258 -14.641 19.717 1.00 82.31 117 THR A O 1
ATOM 947 N N . ALA A 1 118 ? -10.743 -12.899 21.014 1.00 81.88 118 ALA A N 1
ATOM 948 C CA . ALA A 1 118 ? -10.707 -13.689 22.246 1.00 81.88 118 ALA A CA 1
ATOM 949 C C . ALA A 1 118 ? -12.082 -14.263 22.638 1.00 81.88 118 ALA A C 1
ATOM 951 O O . ALA A 1 118 ? -12.157 -15.333 23.243 1.00 81.88 118 ALA A O 1
ATOM 952 N N . ALA A 1 119 ? -13.176 -13.553 22.348 1.00 76.50 119 ALA A N 1
ATOM 953 C CA . ALA A 1 119 ? -14.528 -14.067 22.552 1.00 76.50 119 ALA A CA 1
ATOM 954 C C . ALA A 1 119 ? -14.863 -15.181 21.552 1.00 76.50 119 ALA A C 1
ATOM 956 O O . ALA A 1 119 ? -15.535 -16.148 21.912 1.00 76.50 119 ALA A O 1
ATOM 957 N N . ASP A 1 120 ? -14.369 -15.047 20.327 1.00 77.00 120 ASP A N 1
ATOM 958 C CA . ASP A 1 120 ? -14.614 -15.953 19.216 1.00 77.00 120 ASP A CA 1
ATOM 959 C C . ASP A 1 120 ? -13.822 -17.263 19.346 1.00 77.00 120 ASP A C 1
ATOM 961 O O . ASP A 1 120 ? -14.389 -18.346 19.235 1.00 77.00 120 ASP A O 1
ATOM 965 N N . GLU A 1 121 ? -12.546 -17.193 19.737 1.00 79.94 121 GLU A N 1
ATOM 966 C CA . GLU A 1 121 ? -11.704 -18.366 20.025 1.00 79.94 121 GLU A CA 1
ATOM 967 C C . GLU A 1 121 ? -12.287 -19.267 21.126 1.00 79.94 121 GLU A C 1
ATOM 969 O O . GLU A 1 121 ? -12.112 -20.485 21.097 1.00 79.94 121 GLU A O 1
ATOM 974 N N . ARG A 1 122 ? -13.016 -18.689 22.091 1.00 78.25 122 ARG A N 1
ATOM 975 C CA . ARG A 1 122 ? -13.689 -19.442 23.166 1.00 78.25 122 ARG A CA 1
ATOM 976 C C . ARG A 1 122 ? -14.948 -20.172 22.686 1.00 78.25 122 ARG A C 1
ATOM 978 O O . ARG A 1 122 ? -15.431 -21.063 23.385 1.00 78.25 122 ARG A O 1
ATOM 985 N N . ARG A 1 123 ? -15.508 -19.802 21.529 1.00 75.06 123 ARG A N 1
ATOM 986 C CA . ARG A 1 123 ? -16.715 -20.410 20.951 1.00 75.06 123 ARG A CA 1
ATOM 987 C C . ARG A 1 123 ? -16.321 -21.532 19.993 1.00 75.06 123 ARG A C 1
ATOM 989 O O . ARG A 1 123 ? -16.337 -21.379 18.778 1.00 75.06 123 ARG A O 1
ATOM 996 N N . HIS A 1 124 ? -15.993 -22.700 20.535 1.00 74.75 124 HIS A N 1
ATOM 997 C CA . HIS A 1 124 ? -15.736 -23.873 19.698 1.00 74.75 124 HIS A CA 1
ATOM 998 C C . HIS A 1 124 ? -17.032 -24.381 19.039 1.00 74.75 124 HIS A C 1
ATOM 1000 O O . HIS A 1 124 ? -17.993 -24.718 19.727 1.00 74.75 124 HIS A O 1
ATOM 1006 N N . GLY A 1 125 ? -17.046 -24.461 17.703 1.00 67.31 125 GLY A N 1
ATOM 1007 C CA . GLY A 1 125 ? -18.117 -25.102 16.925 1.00 67.31 125 GLY A CA 1
ATOM 1008 C C . GLY A 1 125 ? -19.310 -24.216 16.543 1.00 67.31 125 GLY A C 1
ATOM 1009 O O . GLY A 1 125 ? -20.303 -24.742 16.044 1.00 67.31 125 GLY A O 1
ATOM 1010 N N . VAL A 1 126 ? -19.234 -22.896 16.744 1.00 70.56 126 VAL A N 1
ATOM 1011 C CA . VAL A 1 126 ? -20.266 -21.936 16.309 1.00 70.56 126 VAL A CA 1
ATOM 1012 C C . VAL A 1 126 ? -19.766 -21.179 15.079 1.00 70.56 126 VAL A C 1
ATOM 1014 O O . VAL A 1 126 ? -18.601 -20.803 15.015 1.00 70.56 126 VAL A O 1
ATOM 1017 N N . ALA A 1 127 ? -20.638 -20.957 14.093 1.00 64.12 127 ALA A N 1
ATOM 1018 C CA . ALA A 1 127 ? -20.297 -20.166 12.914 1.00 64.12 127 ALA A CA 1
ATOM 1019 C C . ALA A 1 127 ? -19.947 -18.718 13.306 1.00 64.12 127 ALA A C 1
ATOM 1021 O O . ALA A 1 127 ? -20.711 -18.052 14.008 1.00 64.12 127 ALA A O 1
ATOM 1022 N N . HIS A 1 128 ? -18.799 -18.241 12.827 1.00 65.88 128 HIS A N 1
ATOM 1023 C CA . HIS A 1 128 ? -18.298 -16.893 13.075 1.00 65.88 128 HIS A CA 1
ATOM 1024 C C . HIS A 1 128 ? -19.159 -15.860 12.335 1.00 65.88 128 HIS A C 1
ATOM 1026 O O . HIS A 1 128 ? -19.156 -15.799 11.105 1.00 65.88 128 HIS A O 1
ATOM 1032 N N . LEU A 1 129 ? -19.910 -15.049 13.080 1.00 66.00 129 LEU A N 1
ATOM 1033 C CA . LEU A 1 129 ? -20.640 -13.899 12.546 1.00 66.00 129 LEU A CA 1
ATOM 1034 C C . LEU A 1 129 ? -19.850 -12.632 12.868 1.00 66.00 129 LEU A C 1
ATOM 1036 O O . LEU A 1 129 ? -19.535 -12.377 14.029 1.00 66.00 129 LEU A O 1
ATOM 1040 N N . SER A 1 130 ? -19.530 -11.836 11.848 1.00 74.38 130 SER A N 1
ATOM 1041 C CA . SER A 1 130 ? -18.850 -10.554 12.042 1.00 74.38 130 SER A CA 1
ATOM 1042 C C . SER A 1 130 ? -19.715 -9.602 12.870 1.00 74.38 130 SER A C 1
ATOM 1044 O O . SER A 1 130 ? -20.882 -9.383 12.553 1.00 74.38 130 SER A O 1
ATOM 1046 N N . GLU A 1 131 ? -19.136 -8.996 13.909 1.00 80.31 131 GLU A N 1
ATOM 1047 C CA . GLU A 1 131 ? -19.839 -8.000 14.735 1.00 80.31 131 GLU A CA 1
ATOM 1048 C C . GLU A 1 131 ? -20.077 -6.668 14.012 1.00 80.31 131 GLU A C 1
ATOM 1050 O O . GLU A 1 131 ? -20.947 -5.889 14.415 1.00 80.31 131 GLU A O 1
ATOM 1055 N N . PHE A 1 132 ? -19.301 -6.402 12.960 1.00 85.62 132 PHE A N 1
ATOM 1056 C CA . PHE A 1 132 ? -19.368 -5.182 12.165 1.00 85.62 132 PHE A CA 1
ATOM 1057 C C . PHE A 1 132 ? -19.970 -5.467 10.799 1.00 85.62 132 PHE A C 1
ATOM 1059 O O . PHE A 1 132 ? -19.595 -6.428 10.126 1.00 85.62 132 PHE A O 1
ATOM 1066 N N . ILE A 1 133 ? -20.868 -4.584 10.373 1.00 86.19 133 ILE A N 1
ATOM 1067 C CA . ILE A 1 133 ? -21.588 -4.720 9.101 1.00 86.19 133 ILE A CA 1
ATOM 1068 C C . ILE A 1 133 ? -20.730 -4.192 7.938 1.00 86.19 133 ILE A C 1
ATOM 1070 O O . ILE A 1 133 ? -20.866 -4.628 6.797 1.00 86.19 133 ILE A O 1
ATOM 1074 N N . SER A 1 134 ? -19.829 -3.242 8.213 1.00 89.12 134 SER A N 1
ATOM 1075 C CA . SER A 1 134 ? -18.914 -2.660 7.226 1.00 89.12 134 SER A CA 1
ATOM 1076 C C . SER A 1 134 ? -17.682 -2.032 7.887 1.00 89.12 134 SER A C 1
ATOM 1078 O O . SER A 1 134 ? -17.656 -1.805 9.095 1.00 89.12 134 SER A O 1
ATOM 1080 N N . VAL A 1 135 ? -16.675 -1.669 7.083 1.00 87.75 135 VAL A N 1
ATOM 1081 C CA . VAL A 1 135 ? -15.505 -0.898 7.556 1.00 87.75 135 VAL A CA 1
ATOM 1082 C C . VAL A 1 135 ? -15.923 0.462 8.124 1.00 87.75 135 VAL A C 1
ATOM 1084 O O . VAL A 1 135 ? -15.344 0.926 9.099 1.00 87.75 135 VAL A O 1
ATOM 1087 N N . ARG A 1 136 ? -16.960 1.091 7.559 1.00 89.31 136 ARG A N 1
ATOM 1088 C CA . ARG A 1 136 ? -17.473 2.374 8.053 1.00 89.31 136 ARG A CA 1
ATOM 1089 C C . ARG A 1 136 ? -18.107 2.235 9.439 1.00 89.31 136 ARG A C 1
ATOM 1091 O O . ARG A 1 136 ? -17.837 3.055 10.305 1.00 89.31 136 ARG A O 1
ATOM 1098 N N . ASP A 1 137 ? -18.885 1.173 9.644 1.00 90.12 137 ASP A N 1
ATOM 1099 C CA . ASP A 1 137 ? -19.485 0.831 10.944 1.00 90.12 137 ASP A CA 1
ATOM 1100 C C . ASP A 1 137 ? -18.407 0.533 12.002 1.00 90.12 137 ASP A C 1
ATOM 1102 O O . ASP A 1 137 ? -18.478 1.020 13.130 1.00 90.12 137 ASP A O 1
ATOM 1106 N N . LEU A 1 138 ? -17.346 -0.181 11.613 1.00 90.38 138 LEU A N 1
ATOM 1107 C CA . LEU A 1 138 ? -16.173 -0.394 12.462 1.00 90.38 138 LEU A CA 1
ATOM 1108 C C . LEU A 1 138 ? -15.527 0.934 12.885 1.00 90.38 138 LEU A C 1
ATOM 1110 O O . LEU A 1 138 ? -15.302 1.150 14.075 1.00 90.38 138 LEU A O 1
ATOM 1114 N N . ILE A 1 139 ? -15.253 1.831 11.931 1.00 91.56 139 ILE A N 1
ATOM 1115 C CA . ILE A 1 139 ? -14.645 3.138 12.216 1.00 91.56 139 ILE A CA 1
ATOM 1116 C C . ILE A 1 139 ? -15.540 3.956 13.155 1.00 91.56 139 ILE A C 1
ATOM 1118 O O . ILE A 1 139 ? -15.040 4.484 14.144 1.00 91.56 139 ILE A O 1
ATOM 1122 N N . GLU A 1 140 ? -16.852 4.006 12.906 1.00 90.81 140 GLU A N 1
ATOM 1123 C CA . GLU A 1 140 ? -17.806 4.767 13.724 1.00 90.81 140 GLU A CA 1
ATOM 1124 C C . GLU A 1 140 ? -17.928 4.222 15.159 1.00 90.81 140 GLU A C 1
ATOM 1126 O O . GLU A 1 140 ? -18.033 4.976 16.129 1.00 90.81 140 GLU A O 1
ATOM 1131 N N . ARG A 1 141 ? -17.911 2.897 15.336 1.00 90.69 141 ARG A N 1
ATOM 1132 C CA . ARG A 1 141 ? -17.937 2.294 16.677 1.00 90.69 141 ARG A CA 1
ATOM 1133 C C . ARG A 1 141 ? -16.651 2.543 17.447 1.00 90.69 141 ARG A C 1
ATOM 1135 O O . ARG A 1 141 ? -16.711 2.806 18.648 1.00 90.69 141 ARG A O 1
ATOM 1142 N N . VAL A 1 142 ? -15.504 2.447 16.779 1.00 92.75 142 VAL A N 1
ATOM 1143 C CA . VAL A 1 142 ? -14.203 2.688 17.412 1.00 92.75 142 VAL A CA 1
ATOM 1144 C C . VAL A 1 142 ? -14.037 4.169 17.743 1.00 92.75 142 VAL A C 1
ATOM 1146 O O . VAL A 1 142 ? -13.587 4.482 18.843 1.00 92.75 142 VAL A O 1
ATOM 1149 N N . SER A 1 143 ? -14.467 5.082 16.866 1.00 91.88 143 SER A N 1
ATOM 1150 C CA . SER A 1 143 ? -14.353 6.528 17.098 1.00 91.88 143 SER A CA 1
ATOM 1151 C C . SER A 1 143 ? -15.122 6.979 18.343 1.00 91.88 143 SER A C 1
ATOM 1153 O O . SER A 1 143 ? -14.596 7.760 19.132 1.00 91.88 143 SER A O 1
ATOM 1155 N N . LYS A 1 144 ? -16.299 6.397 18.616 1.00 91.75 144 LYS A N 1
ATOM 1156 C CA . LYS A 1 144 ? -17.067 6.631 19.859 1.00 91.75 144 LYS A CA 1
ATOM 1157 C C . LYS A 1 144 ? -16.316 6.237 21.139 1.00 91.75 144 LYS A C 1
ATOM 1159 O O . LYS A 1 144 ? -16.675 6.702 22.218 1.00 91.75 144 LYS A O 1
ATOM 1164 N N . LYS A 1 145 ? -15.305 5.368 21.043 1.00 90.69 145 LYS A N 1
ATOM 1165 C CA . LYS A 1 145 ? -14.467 4.908 22.167 1.00 90.69 145 LYS A CA 1
ATOM 1166 C C . LYS A 1 145 ? -13.147 5.678 22.279 1.00 90.69 145 LYS A C 1
ATOM 1168 O O . LYS A 1 145 ? -12.391 5.466 23.235 1.00 90.69 145 LYS A O 1
ATOM 1173 N N . CYS A 1 146 ? -12.848 6.543 21.315 1.00 91.75 146 CYS A N 1
ATOM 1174 C CA . CYS A 1 146 ? -11.688 7.419 21.346 1.00 91.75 146 CYS A CA 1
ATOM 1175 C C . CYS A 1 146 ? -11.965 8.668 22.212 1.00 91.75 146 CYS A C 1
ATOM 1177 O O . CYS A 1 146 ? -13.112 9.099 22.331 1.00 91.75 146 CYS A O 1
ATOM 1179 N N . PRO A 1 147 ? -10.930 9.268 22.830 1.00 92.25 147 PRO A N 1
ATOM 1180 C CA . PRO A 1 147 ? -11.045 10.570 23.489 1.00 92.25 147 PRO A CA 1
ATOM 1181 C C . PRO A 1 147 ? -11.572 11.675 22.549 1.00 92.25 147 PRO A C 1
ATOM 1183 O O . PRO A 1 147 ? -11.372 11.586 21.332 1.00 92.25 147 PRO A O 1
ATOM 1186 N N . PRO A 1 148 ? -12.188 12.750 23.081 1.00 88.19 148 PRO A N 1
ATOM 1187 C CA . PRO A 1 148 ? -12.592 13.893 22.262 1.00 88.19 148 PRO A CA 1
ATOM 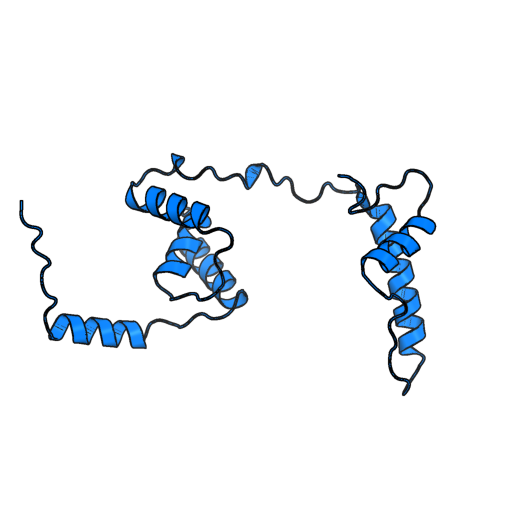1188 C C . PRO A 1 148 ? -11.381 14.509 21.540 1.00 88.19 148 PRO A C 1
ATOM 1190 O O . PRO A 1 148 ? -10.284 14.547 22.094 1.00 88.19 148 PRO A O 1
ATOM 1193 N N . ASN A 1 149 ? -11.591 14.999 20.312 1.00 86.56 149 ASN A N 1
ATOM 1194 C CA . ASN A 1 149 ? -10.561 15.542 19.406 1.00 86.56 149 ASN A CA 1
ATOM 1195 C C . ASN A 1 149 ? -9.497 14.536 18.922 1.00 86.56 149 ASN A C 1
ATOM 1197 O O . ASN A 1 149 ? -8.453 14.949 18.420 1.00 86.56 149 ASN A O 1
ATOM 1201 N N . THR A 1 150 ? -9.742 13.227 19.044 1.00 89.19 150 THR A N 1
ATOM 1202 C CA . THR A 1 150 ? -8.858 12.219 18.436 1.00 89.19 150 THR A CA 1
ATOM 1203 C C . THR A 1 150 ? -8.984 12.269 16.910 1.00 89.19 150 THR A C 1
ATOM 1205 O O . THR A 1 150 ? -10.106 12.185 16.411 1.00 89.19 150 THR A O 1
ATOM 1208 N N . PRO A 1 151 ? -7.878 12.355 16.151 1.00 89.00 151 PRO A N 1
ATOM 1209 C CA . PRO A 1 151 ? -7.926 12.242 14.698 1.00 89.00 151 PRO A CA 1
ATOM 1210 C C . PRO A 1 151 ? -8.428 10.853 14.285 1.00 89.00 151 PRO A C 1
ATOM 1212 O O . PRO A 1 151 ? -7.892 9.835 14.729 1.00 89.00 151 PRO A O 1
ATOM 1215 N N . ILE A 1 152 ? -9.447 10.807 13.427 1.00 89.50 152 ILE A N 1
ATOM 1216 C CA . ILE A 1 152 ? -10.022 9.563 12.906 1.00 89.50 152 ILE A CA 1
ATOM 1217 C C . ILE A 1 152 ? -9.616 9.400 11.437 1.00 89.50 152 ILE A C 1
ATOM 1219 O O . ILE A 1 152 ? -9.786 10.338 10.648 1.00 89.50 152 ILE A O 1
ATOM 1223 N N . PRO A 1 153 ? -9.086 8.230 11.029 1.00 83.44 153 PRO A N 1
ATOM 1224 C CA . PRO A 1 153 ? -8.826 7.959 9.622 1.00 83.44 153 PRO A CA 1
ATOM 1225 C C . PRO A 1 153 ? -10.102 8.145 8.791 1.00 83.44 153 PRO A C 1
ATOM 1227 O O . PRO A 1 153 ? -11.172 7.698 9.194 1.00 83.44 153 PRO A O 1
ATOM 1230 N N . SER A 1 154 ? -9.979 8.775 7.622 1.00 72.88 154 SER A N 1
ATOM 1231 C CA . SER A 1 154 ? -11.081 9.018 6.672 1.00 72.88 154 SER A CA 1
ATOM 1232 C C . SER A 1 154 ? -12.105 10.104 7.044 1.00 72.88 154 SER A C 1
ATOM 1234 O O . SER A 1 154 ? -12.948 10.404 6.204 1.00 72.88 154 SER A O 1
ATOM 1236 N N . GLU A 1 155 ? -12.031 10.737 8.221 1.00 69.94 155 GLU A N 1
ATOM 1237 C CA . GLU A 1 155 ? -12.797 11.971 8.513 1.00 69.94 155 GLU A CA 1
ATOM 1238 C C . GLU A 1 155 ? -12.050 13.241 8.088 1.00 69.94 155 GLU A C 1
ATOM 1240 O O . GLU A 1 155 ? -12.659 14.280 7.852 1.00 69.94 155 GLU A O 1
ATOM 1245 N N . THR A 1 156 ? -10.725 13.161 7.960 1.00 51.19 156 THR A N 1
ATOM 1246 C CA . THR A 1 156 ? -9.890 14.254 7.456 1.00 51.19 156 THR A CA 1
ATOM 1247 C C . THR A 1 156 ? -9.951 14.255 5.928 1.00 51.19 156 THR A C 1
ATOM 1249 O O . THR A 1 156 ? -9.161 13.580 5.271 1.00 51.19 156 THR A O 1
ATOM 1252 N N . THR A 1 157 ? -10.940 14.944 5.359 1.00 38.06 157 THR A N 1
ATOM 1253 C CA . THR A 1 157 ? -10.936 15.369 3.949 1.00 38.06 157 THR A CA 1
ATOM 1254 C C . THR A 1 157 ? -11.063 16.879 3.895 1.00 38.06 157 THR A C 1
ATOM 1256 O O . THR A 1 157 ? -11.915 17.407 4.644 1.00 38.06 157 THR A O 1
#

Organism: Culter alburnus (NCBI:txid194366)

Sequence (157 aa):
MREEEEAMTKDQVQIMKTMESKLPVYHTRAMRKDFIKTVSSATNNSVPKHILCHIYAEYLSDASADQNPAVDEQVRQAILGEDPELVTDLRHLNKGRPQDTFDTFFEKLNMELKQITAADERRHGVAHLSEFISVRDLIERVSKKCPPNTPIPSETT